Protein AF-A0A0S7X0R0-F1 (afdb_monomer)

Structure (mmCIF, N/CA/C/O backbone):
data_AF-A0A0S7X0R0-F1
#
_entry.id   AF-A0A0S7X0R0-F1
#
loop_
_atom_site.group_PDB
_atom_site.id
_atom_site.type_symbol
_atom_site.label_atom_id
_atom_site.label_alt_id
_atom_site.label_comp_id
_atom_site.label_asym_id
_atom_site.label_entity_id
_atom_site.label_seq_id
_atom_site.pdbx_PDB_ins_code
_atom_site.Cartn_x
_atom_site.Cartn_y
_atom_site.Cartn_z
_atom_site.occupancy
_atom_site.B_iso_or_equiv
_atom_site.auth_seq_id
_atom_site.auth_comp_id
_atom_site.auth_asym_id
_atom_site.auth_atom_id
_atom_site.pdbx_PDB_model_num
ATOM 1 N N . MET A 1 1 ? -2.973 8.506 -3.165 1.00 89.44 1 MET A N 1
ATOM 2 C CA . MET A 1 1 ? -2.421 7.169 -3.494 1.00 89.44 1 MET A CA 1
ATOM 3 C C . MET A 1 1 ? -3.236 6.102 -2.767 1.00 89.44 1 MET A C 1
ATOM 5 O O . MET A 1 1 ? -3.328 6.203 -1.547 1.00 89.44 1 MET A O 1
ATOM 9 N N . PRO A 1 2 ? -3.889 5.155 -3.464 1.00 94.50 2 PRO A N 1
ATOM 10 C CA . PRO A 1 2 ? -4.733 4.154 -2.815 1.00 94.50 2 PRO A CA 1
ATOM 11 C C . PRO A 1 2 ? -3.895 3.056 -2.147 1.00 94.50 2 PRO A C 1
ATOM 13 O O . PRO A 1 2 ? -2.963 2.531 -2.749 1.00 94.50 2 PRO A O 1
ATOM 16 N N . VAL A 1 3 ? -4.268 2.684 -0.925 1.00 96.38 3 VAL A N 1
ATOM 17 C CA . VAL A 1 3 ? -3.811 1.468 -0.237 1.00 96.38 3 VAL A CA 1
ATOM 18 C C . VAL A 1 3 ? -5.057 0.679 0.130 1.00 96.38 3 VAL A C 1
ATOM 20 O O . VAL A 1 3 ? -6.010 1.252 0.656 1.00 96.38 3 VAL A O 1
ATOM 23 N N . TRP A 1 4 ? -5.080 -0.609 -0.184 1.00 97.69 4 TRP A N 1
ATOM 24 C CA . TRP A 1 4 ? -6.277 -1.437 -0.084 1.00 97.69 4 TRP A CA 1
ATOM 25 C C . TRP A 1 4 ? -5.932 -2.857 0.350 1.00 97.69 4 TRP A C 1
ATOM 27 O O . TRP A 1 4 ? -4.778 -3.284 0.285 1.00 97.69 4 TRP A O 1
ATOM 37 N N . GLY A 1 5 ? -6.948 -3.591 0.788 1.00 97.06 5 GLY A N 1
ATOM 38 C CA . GLY A 1 5 ? -6.801 -4.981 1.187 1.00 97.06 5 GLY A CA 1
ATOM 39 C C . GLY A 1 5 ? -8.123 -5.609 1.599 1.00 97.06 5 GLY A C 1
ATOM 40 O O . GLY A 1 5 ? -9.201 -5.106 1.270 1.00 97.06 5 GLY A O 1
ATOM 41 N N . TRP A 1 6 ? -8.007 -6.708 2.343 1.00 97.50 6 TRP A N 1
ATOM 42 C CA . TRP A 1 6 ? -9.133 -7.442 2.908 1.00 97.50 6 TRP A CA 1
ATOM 43 C C . TRP A 1 6 ? -8.983 -7.619 4.415 1.00 97.50 6 TRP A C 1
ATOM 45 O O . TRP A 1 6 ? -7.858 -7.704 4.912 1.00 97.50 6 TRP A O 1
ATOM 55 N N . ALA A 1 7 ? -10.111 -7.649 5.118 1.00 96.94 7 ALA A N 1
ATOM 56 C CA . ALA A 1 7 ? -10.225 -7.906 6.551 1.00 96.94 7 ALA A CA 1
ATOM 57 C C . ALA A 1 7 ? -11.677 -8.308 6.885 1.00 96.94 7 ALA A C 1
ATOM 59 O O . ALA A 1 7 ? -12.517 -8.413 5.986 1.00 96.94 7 ALA A O 1
ATOM 60 N N . ASP A 1 8 ? -11.977 -8.527 8.164 1.00 97.31 8 ASP A N 1
ATOM 61 C CA . ASP A 1 8 ? -13.330 -8.872 8.600 1.00 97.31 8 ASP A CA 1
ATOM 62 C C . ASP A 1 8 ? -14.308 -7.692 8.416 1.00 97.31 8 ASP A C 1
ATOM 64 O O . ASP A 1 8 ? -13.972 -6.555 8.770 1.00 97.31 8 ASP A O 1
ATOM 68 N N . PRO A 1 9 ? -15.525 -7.924 7.881 1.00 98.12 9 PRO A N 1
ATOM 69 C CA . PRO A 1 9 ? -16.530 -6.880 7.697 1.00 98.12 9 PRO A CA 1
ATOM 70 C C . PRO A 1 9 ? -16.820 -6.070 8.963 1.00 98.12 9 PRO A C 1
ATOM 72 O O . PRO A 1 9 ? -17.003 -6.620 10.047 1.00 98.12 9 PRO A O 1
ATOM 75 N N . GLY A 1 10 ? -16.910 -4.747 8.819 1.00 96.94 10 GLY A N 1
ATOM 76 C CA . GLY A 1 10 ? -17.169 -3.830 9.930 1.00 96.94 10 GLY A CA 1
ATOM 77 C C . GLY A 1 10 ? -15.951 -3.520 10.806 1.00 96.94 10 GLY A C 1
ATOM 78 O O . GLY A 1 10 ? -16.030 -2.611 11.635 1.00 96.94 10 GLY A O 1
ATOM 79 N N . ALA A 1 11 ? -14.814 -4.196 10.610 1.00 97.75 11 ALA A N 1
ATOM 80 C CA . ALA A 1 11 ? -13.577 -3.828 11.282 1.00 97.75 11 ALA A CA 1
ATOM 81 C C . ALA A 1 11 ? -13.083 -2.442 10.828 1.00 97.75 11 ALA A C 1
ATOM 83 O O . ALA A 1 11 ? -13.441 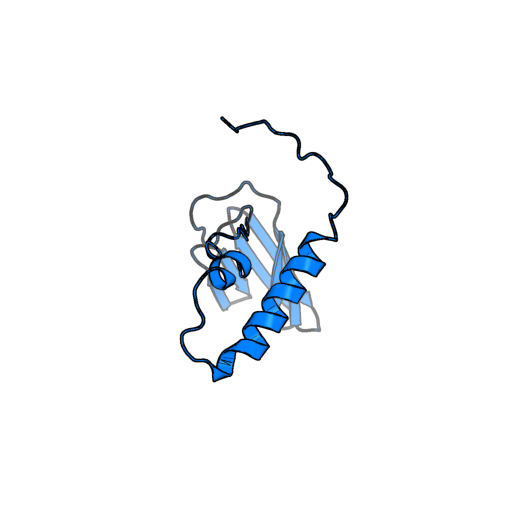-1.933 9.762 1.00 97.75 11 ALA A O 1
ATOM 84 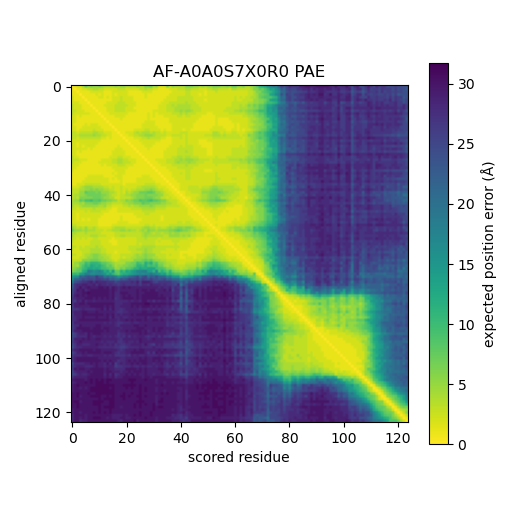N N . THR A 1 12 ? -12.242 -1.818 11.652 1.00 98.38 12 THR A N 1
ATOM 85 C CA . THR A 1 12 ? -11.562 -0.565 11.307 1.00 98.38 12 THR A CA 1
ATOM 86 C C . THR A 1 12 ? -10.091 -0.845 11.057 1.00 98.38 12 THR A C 1
ATOM 88 O O . THR A 1 12 ? -9.387 -1.316 11.948 1.00 98.38 12 THR A O 1
ATOM 91 N N . VAL A 1 13 ? -9.627 -0.511 9.855 1.00 98.50 13 VAL A N 1
ATOM 92 C CA . VAL A 1 13 ? -8.221 -0.604 9.467 1.00 98.50 13 VAL A CA 1
ATOM 93 C C . VAL A 1 13 ? -7.584 0.775 9.562 1.00 98.50 13 VAL A C 1
ATOM 95 O O . VAL A 1 13 ? -8.126 1.751 9.042 1.00 98.50 13 VAL A O 1
ATOM 98 N N . ALA A 1 14 ? -6.423 0.859 10.205 1.00 98.38 14 ALA A N 1
ATOM 99 C CA . ALA A 1 14 ? -5.573 2.039 10.241 1.00 98.38 14 ALA A CA 1
ATOM 100 C C . ALA A 1 14 ? -4.293 1.786 9.441 1.00 98.38 14 ALA A C 1
ATOM 102 O O . ALA A 1 14 ? -3.620 0.779 9.642 1.00 98.38 14 ALA A O 1
ATOM 103 N N . VAL A 1 15 ? -3.946 2.718 8.556 1.00 98.31 15 VAL A N 1
ATOM 104 C CA . VAL A 1 15 ? -2.689 2.720 7.806 1.00 98.31 15 VAL A CA 1
ATOM 105 C C . VAL A 1 15 ? -1.857 3.905 8.265 1.00 98.31 15 VAL A C 1
ATOM 107 O O . VAL A 1 15 ? -2.310 5.050 8.191 1.00 98.31 15 VAL A O 1
ATOM 110 N N . GLU A 1 16 ? -0.644 3.621 8.718 1.00 98.06 16 GLU A N 1
ATOM 111 C CA . GLU A 1 16 ? 0.376 4.599 9.072 1.00 98.06 16 GLU A CA 1
ATOM 112 C C . GLU A 1 16 ? 1.519 4.534 8.063 1.00 98.06 16 GLU A C 1
ATOM 114 O O . GLU A 1 16 ? 2.131 3.480 7.862 1.00 98.06 16 GLU A O 1
ATOM 119 N N . PHE A 1 17 ? 1.801 5.659 7.413 1.00 97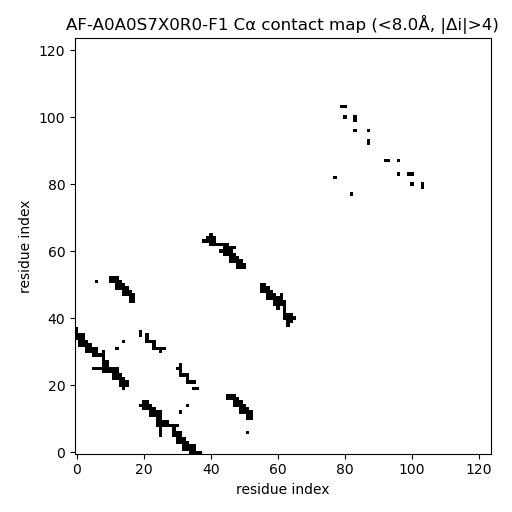.38 17 PHE A N 1
ATOM 120 C CA . PHE A 1 17 ? 2.868 5.755 6.427 1.00 97.38 17 PHE A CA 1
ATOM 121 C C . PHE A 1 17 ? 3.332 7.199 6.251 1.00 97.38 17 PHE A C 1
ATOM 123 O O . PHE A 1 17 ? 2.511 8.076 5.996 1.00 97.38 17 PHE A O 1
ATOM 130 N N . ASN A 1 18 ? 4.646 7.429 6.340 1.00 93.50 18 ASN A N 1
ATOM 131 C CA . ASN A 1 18 ? 5.286 8.727 6.095 1.00 93.50 18 ASN A CA 1
ATOM 132 C C . ASN A 1 18 ? 4.573 9.904 6.803 1.00 93.50 18 ASN A C 1
ATOM 134 O O . ASN A 1 18 ? 4.051 10.803 6.147 1.00 93.50 18 ASN A O 1
ATOM 138 N N . GLU A 1 19 ? 4.491 9.838 8.140 1.00 92.75 19 GLU A N 1
ATOM 139 C CA . GLU A 1 19 ? 3.813 10.806 9.036 1.00 92.75 19 GLU A CA 1
ATOM 140 C C . GLU A 1 19 ? 2.284 10.904 8.888 1.00 92.75 19 GLU A C 1
ATOM 142 O O . GLU A 1 19 ? 1.624 11.633 9.628 1.00 92.75 19 GLU A O 1
ATOM 147 N N . GLN A 1 20 ? 1.686 10.134 7.980 1.00 95.44 20 GLN A N 1
ATOM 148 C CA . GLN A 1 20 ? 0.242 10.093 7.793 1.00 95.44 20 GLN A CA 1
ATOM 149 C C . GLN A 1 20 ? -0.362 8.919 8.547 1.00 95.44 20 GLN A C 1
ATOM 151 O O . GLN A 1 20 ? 0.187 7.819 8.553 1.00 95.44 20 GLN A O 1
ATOM 156 N N . ARG A 1 21 ? -1.557 9.139 9.098 1.00 97.38 21 ARG A N 1
ATOM 157 C CA . ARG A 1 21 ? -2.440 8.085 9.593 1.00 97.38 21 ARG A CA 1
ATOM 158 C C . ARG A 1 21 ? -3.808 8.242 8.942 1.00 97.38 21 ARG A C 1
ATOM 160 O O . ARG A 1 21 ? -4.444 9.283 9.090 1.00 97.38 21 ARG A O 1
ATOM 167 N N . LYS A 1 22 ? -4.262 7.221 8.217 1.00 98.06 22 LYS A N 1
ATOM 168 C CA . LYS A 1 22 ? -5.591 7.177 7.583 1.00 98.06 22 LYS A CA 1
ATOM 169 C C . LYS A 1 22 ? -6.335 5.929 8.040 1.00 98.06 22 LYS A C 1
ATOM 171 O O . LYS A 1 22 ? -5.711 4.912 8.330 1.00 98.06 22 LYS A O 1
ATOM 176 N N . THR A 1 23 ? -7.659 6.000 8.096 1.00 98.06 23 THR A N 1
ATOM 177 C CA . THR A 1 23 ? -8.510 4.887 8.529 1.00 98.06 23 THR A CA 1
ATOM 178 C C . THR A 1 23 ? -9.585 4.581 7.496 1.00 98.06 23 THR A C 1
ATOM 180 O O . THR A 1 23 ? -10.023 5.466 6.761 1.00 98.06 23 THR A O 1
ATOM 183 N N . ALA A 1 24 ? -9.996 3.317 7.432 1.00 98.12 24 ALA A N 1
ATOM 184 C CA . ALA A 1 24 ? -11.120 2.855 6.629 1.00 98.12 24 ALA A CA 1
ATOM 185 C C . ALA A 1 24 ? -11.920 1.799 7.393 1.00 98.12 24 ALA A C 1
ATOM 187 O O . ALA A 1 24 ? -11.353 0.973 8.110 1.00 98.12 24 ALA A O 1
ATOM 188 N N . THR A 1 25 ? -13.236 1.813 7.207 1.00 98.25 25 THR A N 1
ATOM 189 C CA . THR A 1 25 ? -14.114 0.729 7.652 1.00 98.25 25 THR A CA 1
ATOM 190 C C . THR A 1 25 ? -14.184 -0.331 6.565 1.00 98.25 25 THR A C 1
ATOM 192 O O . THR A 1 25 ? -14.334 -0.010 5.385 1.00 98.25 25 THR A O 1
ATOM 195 N N . VAL A 1 26 ? -14.075 -1.592 6.965 1.00 98.38 26 VAL A N 1
ATOM 196 C CA . VAL A 1 26 ? -14.164 -2.730 6.056 1.00 98.38 26 VAL A CA 1
ATOM 197 C C . VAL A 1 26 ? -15.614 -2.930 5.625 1.00 98.38 26 VAL A C 1
ATOM 199 O O . VAL A 1 26 ? -16.518 -3.013 6.460 1.00 98.38 26 VAL A O 1
ATOM 202 N N . GLY A 1 27 ? -15.832 -3.000 4.314 1.00 98.12 27 GLY A N 1
ATOM 203 C CA . GLY A 1 27 ? -17.140 -3.238 3.719 1.00 98.12 27 GLY A CA 1
ATOM 204 C C . GLY A 1 27 ? -17.690 -4.630 4.028 1.00 98.12 27 GLY A C 1
ATOM 205 O O . GLY A 1 27 ? -16.979 -5.531 4.473 1.00 98.12 27 GLY A O 1
ATOM 206 N N . ALA A 1 28 ? -18.978 -4.830 3.743 1.00 98.19 28 ALA A N 1
ATOM 207 C CA . ALA A 1 28 ? -19.632 -6.134 3.885 1.00 98.19 28 ALA A CA 1
ATOM 208 C C . ALA A 1 28 ? -19.007 -7.228 2.994 1.00 98.19 28 ALA A C 1
ATOM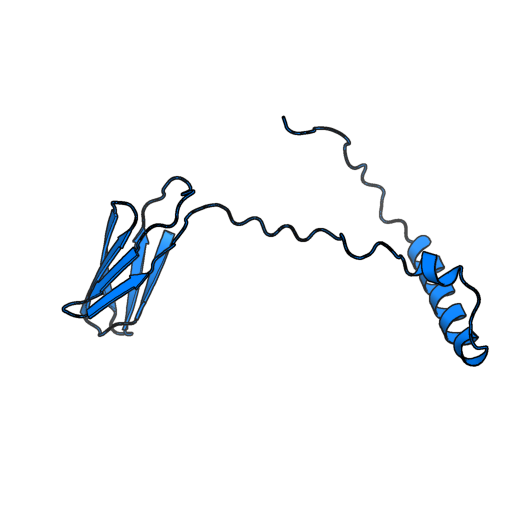 210 O O . ALA A 1 28 ? -19.138 -8.413 3.283 1.00 98.19 28 ALA A O 1
ATOM 211 N N . ASP A 1 29 ? -18.314 -6.832 1.925 1.00 97.81 29 ASP A N 1
ATOM 212 C CA . ASP A 1 29 ? -17.564 -7.699 1.013 1.00 97.81 29 ASP A CA 1
ATOM 213 C C . ASP A 1 29 ? -16.126 -7.991 1.489 1.00 97.81 29 ASP A C 1
ATOM 215 O O . ASP A 1 29 ? -15.333 -8.583 0.753 1.00 97.81 29 ASP A O 1
ATOM 219 N N . GLY A 1 30 ? -15.776 -7.554 2.703 1.00 98.06 30 GLY A N 1
ATOM 220 C CA . GLY A 1 30 ? -14.456 -7.714 3.304 1.00 98.06 30 GLY A CA 1
ATOM 221 C C . GLY A 1 30 ? -13.396 -6.769 2.740 1.00 98.06 30 GLY A C 1
ATOM 222 O O . GLY A 1 30 ? -12.237 -6.874 3.133 1.00 98.06 30 GLY A O 1
ATOM 223 N N . ARG A 1 31 ? -13.739 -5.857 1.819 1.00 98.44 31 ARG A N 1
ATOM 224 C CA . ARG A 1 31 ? -12.773 -4.944 1.190 1.00 98.44 31 ARG A CA 1
ATOM 225 C C . ARG A 1 31 ? -12.647 -3.645 1.968 1.00 98.44 31 ARG A C 1
ATOM 227 O O . ARG A 1 31 ? -13.617 -3.125 2.515 1.00 98.44 31 ARG A O 1
ATOM 234 N N . TRP A 1 32 ? -11.451 -3.074 1.956 1.00 98.19 32 TRP A N 1
ATOM 235 C CA . TRP A 1 32 ? -11.206 -1.729 2.467 1.00 98.19 32 TRP A CA 1
ATOM 236 C C . TRP A 1 32 ? -10.192 -0.998 1.590 1.00 98.19 32 TRP A C 1
ATOM 238 O O . TRP A 1 32 ? -9.347 -1.612 0.936 1.00 98.19 32 TRP A O 1
ATOM 248 N N . GLN A 1 33 ? -10.274 0.330 1.593 1.00 98.38 33 GLN A N 1
ATOM 249 C CA . GLN A 1 33 ? -9.313 1.197 0.925 1.00 98.38 33 GLN A CA 1
ATOM 250 C C . GLN A 1 33 ? -9.160 2.501 1.707 1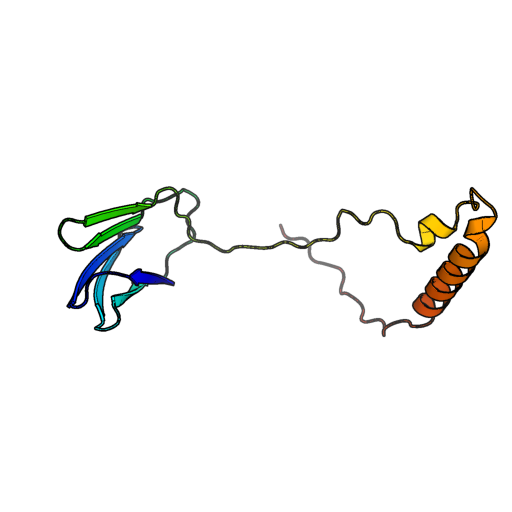.00 98.38 33 GLN A C 1
ATOM 252 O O . GLN A 1 33 ? -10.150 3.133 2.070 1.00 98.38 33 GLN A O 1
ATOM 257 N N . VAL A 1 34 ? -7.919 2.941 1.898 1.00 98.00 34 VAL A N 1
ATOM 258 C CA . VAL A 1 34 ? -7.586 4.313 2.292 1.00 98.00 34 VAL A CA 1
ATOM 259 C C . VAL A 1 34 ? -6.930 5.032 1.120 1.00 98.00 34 VAL A C 1
ATOM 261 O O . VAL A 1 34 ? -6.258 4.423 0.286 1.00 98.00 34 VAL A O 1
ATOM 264 N N . THR A 1 35 ? -7.089 6.349 1.070 1.00 97.44 35 THR A N 1
ATOM 265 C CA . THR A 1 35 ? -6.328 7.191 0.145 1.00 97.44 35 THR A CA 1
ATOM 266 C C . THR A 1 35 ? -5.337 8.014 0.952 1.00 97.44 35 THR A C 1
ATOM 268 O O . THR A 1 35 ? -5.735 8.851 1.759 1.00 97.44 35 THR A O 1
ATOM 271 N N . LEU A 1 36 ? -4.047 7.752 0.745 1.00 96.62 36 LEU A N 1
ATOM 272 C CA . LEU A 1 36 ? -2.960 8.557 1.295 1.00 96.62 36 LEU A CA 1
ATOM 273 C C . LEU A 1 36 ? -2.844 9.871 0.520 1.00 96.62 36 LEU A C 1
ATOM 275 O O . LEU A 1 36 ? -3.042 9.888 -0.706 1.00 96.62 36 LEU A O 1
ATOM 279 N N . ASP A 1 37 ? -2.496 10.941 1.231 1.00 95.50 37 ASP A N 1
ATOM 280 C CA . ASP A 1 37 ? -2.265 12.254 0.639 1.00 95.50 37 ASP A CA 1
ATOM 281 C C . ASP A 1 37 ? -1.012 12.201 -0.243 1.00 95.50 37 ASP A C 1
ATOM 283 O O . ASP A 1 37 ? -0.097 11.400 -0.018 1.00 95.50 37 ASP A O 1
ATOM 287 N N . ALA A 1 38 ? -0.974 13.042 -1.277 1.00 92.19 38 ALA A N 1
ATOM 288 C CA . ALA A 1 38 ? 0.209 13.160 -2.117 1.00 92.19 38 ALA A CA 1
ATOM 289 C C . ALA A 1 38 ? 1.417 13.588 -1.269 1.00 92.19 38 ALA A C 1
ATOM 291 O O . ALA A 1 38 ? 1.310 14.449 -0.397 1.00 92.19 38 ALA A O 1
ATOM 292 N N . MET A 1 39 ? 2.571 12.991 -1.542 1.00 91.88 39 MET A N 1
ATOM 293 C CA . MET A 1 39 ? 3.825 13.283 -0.854 1.00 91.88 39 MET A CA 1
ATOM 294 C C . MET A 1 39 ? 4.950 13.407 -1.873 1.00 91.88 39 MET A C 1
ATOM 296 O O . MET A 1 39 ? 4.844 12.907 -2.994 1.00 91.88 39 MET A O 1
ATOM 300 N N . LYS A 1 40 ? 6.026 14.093 -1.485 1.00 91.19 40 LYS A N 1
ATOM 301 C CA . LYS A 1 40 ? 7.242 14.152 -2.299 1.00 91.19 40 LYS A CA 1
ATOM 302 C C . LYS A 1 40 ? 7.836 12.753 -2.456 1.00 91.19 40 LYS A C 1
ATOM 304 O O . LYS A 1 40 ? 7.612 11.885 -1.612 1.00 91.19 40 LYS A O 1
ATOM 309 N N . ALA A 1 41 ? 8.612 12.569 -3.521 1.00 91.88 41 ALA A N 1
ATOM 310 C CA . ALA A 1 41 ? 9.369 11.345 -3.706 1.00 91.88 41 ALA A CA 1
ATOM 311 C C . ALA A 1 41 ? 10.294 11.098 -2.504 1.00 91.88 41 ALA A C 1
ATOM 313 O O . ALA A 1 41 ? 10.905 12.026 -1.968 1.00 91.88 41 ALA A O 1
ATOM 314 N N . LEU A 1 42 ? 10.374 9.840 -2.093 1.00 91.25 42 LEU A N 1
ATOM 315 C CA . LEU A 1 42 ? 11.226 9.361 -1.021 1.00 91.25 42 LEU A CA 1
ATOM 316 C C . LEU A 1 42 ? 12.452 8.705 -1.658 1.00 91.25 42 LEU A C 1
ATOM 318 O O . LEU A 1 42 ? 12.332 7.950 -2.615 1.00 91.25 42 LEU A O 1
ATOM 322 N N . ASN A 1 43 ? 13.640 9.005 -1.146 1.00 90.62 43 ASN A N 1
ATOM 323 C CA . ASN A 1 43 ? 14.899 8.396 -1.589 1.00 90.62 43 ASN A CA 1
ATOM 324 C C . ASN A 1 43 ? 15.394 7.301 -0.630 1.00 90.62 43 ASN A C 1
ATOM 326 O O . ASN A 1 43 ? 16.401 6.650 -0.897 1.00 90.62 43 ASN A O 1
ATOM 330 N N . THR A 1 44 ? 14.692 7.102 0.483 1.00 92.88 44 THR A N 1
ATOM 331 C CA . THR A 1 44 ? 14.964 6.078 1.488 1.00 92.88 44 THR A CA 1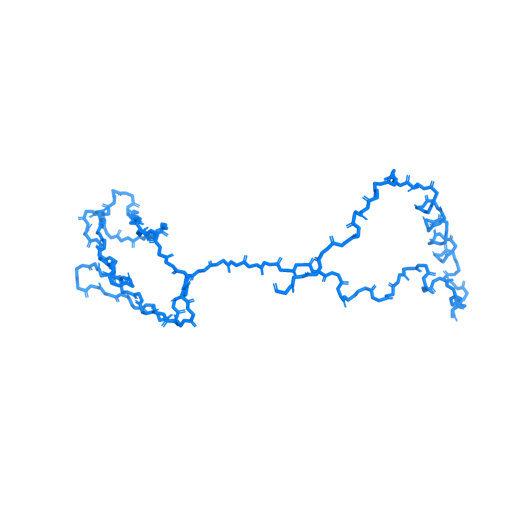
ATOM 332 C C . THR A 1 44 ? 13.699 5.277 1.760 1.00 92.88 44 THR A C 1
ATOM 334 O O . THR A 1 44 ? 12.590 5.819 1.753 1.00 92.88 44 THR A O 1
ATOM 337 N N . GLY A 1 45 ? 13.875 3.976 1.988 1.00 94.25 45 GLY A N 1
ATOM 338 C CA . GLY A 1 45 ? 12.789 3.079 2.356 1.00 94.25 45 GLY A CA 1
ATOM 339 C C . GLY A 1 45 ? 12.113 3.522 3.651 1.00 94.25 45 GLY A C 1
ATOM 340 O O . GLY A 1 45 ? 12.783 3.802 4.644 1.00 94.25 45 GLY A O 1
ATOM 341 N N . GLN A 1 46 ? 10.784 3.592 3.637 1.00 95.75 46 GLN A N 1
ATOM 342 C CA . GLN A 1 46 ? 9.971 3.936 4.799 1.00 95.75 46 GLN A CA 1
ATOM 343 C C . GLN A 1 46 ? 9.195 2.720 5.297 1.00 95.75 46 GLN A C 1
ATOM 345 O O . GLN A 1 46 ? 8.844 1.812 4.541 1.00 95.75 46 GLN A O 1
ATOM 350 N N . LYS A 1 47 ? 8.891 2.726 6.594 1.00 97.31 47 LYS A N 1
ATOM 351 C CA . LYS A 1 47 ? 8.026 1.730 7.220 1.00 97.31 47 LYS A CA 1
ATOM 352 C C . LYS A 1 47 ? 6.559 2.106 7.000 1.00 97.31 47 LYS A C 1
ATOM 354 O O . LYS A 1 47 ? 6.143 3.210 7.346 1.00 97.31 47 LYS A O 1
ATOM 359 N N . MET A 1 48 ? 5.769 1.165 6.496 1.00 97.75 48 MET A N 1
ATOM 360 C CA . MET A 1 48 ? 4.308 1.221 6.489 1.00 97.75 48 MET A CA 1
ATOM 361 C C . MET A 1 48 ? 3.759 0.248 7.529 1.00 97.75 48 MET A C 1
ATOM 363 O O . MET A 1 48 ? 4.132 -0.925 7.534 1.00 97.75 48 MET A O 1
ATOM 367 N N . ALA A 1 49 ? 2.862 0.713 8.394 1.00 98.00 49 ALA A N 1
ATOM 368 C CA . ALA A 1 49 ? 2.143 -0.138 9.335 1.00 98.00 49 ALA A CA 1
ATOM 369 C C . ALA A 1 49 ? 0.651 -0.154 8.996 1.00 98.00 49 ALA A C 1
ATOM 371 O O . ALA A 1 49 ? 0.038 0.890 8.786 1.00 98.00 49 ALA A O 1
ATOM 372 N N . VAL A 1 50 ? 0.071 -1.349 8.947 1.00 98.06 50 VAL A N 1
ATOM 373 C CA . VAL A 1 50 ? -1.364 -1.576 8.776 1.00 98.06 50 VAL A CA 1
ATOM 374 C C . VAL A 1 50 ? -1.860 -2.305 10.015 1.00 98.06 50 VAL A C 1
ATOM 376 O O . VAL A 1 50 ? -1.335 -3.365 10.347 1.00 98.06 50 VAL A O 1
ATOM 379 N N . VAL A 1 51 ? -2.840 -1.732 10.706 1.00 97.88 51 VAL A N 1
ATOM 380 C CA . VAL A 1 51 ? -3.368 -2.238 11.979 1.00 97.88 51 VAL A CA 1
ATOM 381 C C . VAL A 1 51 ? -4.873 -2.444 11.859 1.00 97.88 51 VAL A C 1
ATOM 383 O O . VAL A 1 51 ? -5.574 -1.573 11.345 1.00 97.88 51 VAL A O 1
ATOM 386 N N . CYS A 1 52 ? -5.369 -3.580 12.340 1.00 97.25 52 CYS A N 1
ATOM 387 C CA . CYS A 1 52 ? -6.784 -3.928 12.383 1.00 97.25 52 CYS A CA 1
ATOM 388 C C . CYS A 1 52 ? -7.076 -4.662 13.698 1.00 97.25 52 CYS A C 1
ATOM 390 O O . CYS A 1 52 ? -6.802 -5.852 13.818 1.00 97.25 52 CYS A O 1
ATOM 392 N N . GLY A 1 53 ? -7.608 -3.952 14.698 1.00 92.88 53 GLY A N 1
ATOM 393 C CA . GLY A 1 53 ? -7.739 -4.505 16.051 1.00 92.88 53 GLY A CA 1
ATOM 394 C C . GLY A 1 53 ? -6.370 -4.876 16.630 1.00 92.88 53 GLY A C 1
ATOM 395 O O . GLY A 1 53 ? -5.479 -4.027 16.669 1.00 92.88 53 GLY A O 1
ATOM 396 N N . ASP A 1 54 ? -6.214 -6.137 17.037 1.00 92.12 54 ASP A N 1
ATOM 397 C CA . ASP A 1 54 ? -4.960 -6.680 17.581 1.00 92.12 54 ASP A CA 1
ATOM 398 C C . ASP A 1 54 ? -3.979 -7.151 16.490 1.00 92.12 54 ASP A C 1
ATOM 400 O O . ASP A 1 54 ? -2.791 -7.348 16.758 1.00 92.12 54 ASP A O 1
ATOM 404 N N . ASP A 1 55 ? -4.445 -7.291 15.245 1.00 93.81 55 ASP A N 1
ATOM 405 C CA . ASP A 1 55 ? -3.601 -7.692 14.127 1.00 93.81 55 ASP A CA 1
ATOM 406 C C . ASP A 1 55 ? -2.838 -6.498 13.555 1.00 93.81 55 ASP A C 1
ATOM 408 O O . ASP A 1 55 ? -3.389 -5.424 13.290 1.00 93.81 55 ASP A O 1
ATOM 412 N N . SER A 1 56 ? -1.547 -6.703 13.288 1.00 95.12 56 SER A N 1
ATOM 413 C CA . SER A 1 56 ? -0.718 -5.710 12.614 1.00 95.12 56 SER A CA 1
ATOM 414 C C . SER A 1 56 ? 0.187 -6.333 11.559 1.00 95.12 56 SER A C 1
ATOM 416 O O . SER A 1 56 ? 0.723 -7.431 11.716 1.00 95.12 56 SER A O 1
ATOM 418 N N . LYS A 1 57 ? 0.374 -5.607 10.457 1.00 96.56 57 LYS A N 1
ATOM 419 C CA . LYS A 1 57 ? 1.344 -5.923 9.411 1.00 96.56 57 LYS A CA 1
ATOM 420 C C . LYS A 1 57 ? 2.254 -4.730 9.199 1.00 96.56 57 LYS A C 1
ATOM 422 O O . LYS A 1 57 ? 1.789 -3.612 8.997 1.00 96.56 57 LYS A O 1
ATOM 427 N N . THR A 1 58 ? 3.555 -4.985 9.232 1.00 97.12 58 THR A N 1
ATOM 428 C CA . THR A 1 58 ? 4.574 -3.985 8.916 1.00 97.12 58 THR A CA 1
ATOM 429 C C . THR A 1 58 ? 5.225 -4.338 7.590 1.00 97.12 58 THR A C 1
ATOM 431 O O . THR A 1 58 ? 5.688 -5.462 7.408 1.00 97.12 58 THR A O 1
ATOM 434 N N . ILE A 1 59 ? 5.265 -3.374 6.678 1.00 96.50 59 ILE A N 1
ATOM 435 C CA . ILE A 1 59 ? 5.963 -3.464 5.400 1.00 96.50 59 ILE A CA 1
ATOM 436 C C . ILE A 1 59 ? 7.127 -2.483 5.482 1.00 96.50 59 ILE A C 1
ATOM 438 O O . ILE A 1 59 ? 6.925 -1.287 5.695 1.00 96.50 59 ILE A O 1
ATOM 442 N N . ASN A 1 60 ? 8.344 -3.002 5.367 1.00 96.44 60 ASN A N 1
ATOM 443 C CA . ASN A 1 60 ? 9.554 -2.189 5.374 1.00 96.44 60 ASN A CA 1
ATOM 444 C C . ASN A 1 60 ? 9.958 -1.832 3.942 1.00 96.44 60 ASN A C 1
ATOM 446 O O . ASN A 1 60 ? 9.487 -2.449 2.987 1.00 96.44 60 ASN A O 1
ATOM 450 N N . ASP A 1 61 ? 10.834 -0.838 3.822 1.00 95.50 61 ASP A N 1
ATOM 451 C CA . ASP A 1 61 ? 11.456 -0.435 2.560 1.00 95.50 61 ASP A CA 1
ATOM 452 C C . ASP A 1 61 ? 10.469 0.014 1.470 1.00 95.50 61 ASP A C 1
ATOM 454 O O . ASP A 1 61 ? 10.699 -0.156 0.274 1.00 95.50 61 ASP A O 1
ATOM 458 N N . VAL A 1 62 ? 9.367 0.646 1.883 1.00 94.06 62 VAL A N 1
ATOM 459 C CA . VAL A 1 62 ? 8.390 1.231 0.961 1.00 94.06 62 VAL A CA 1
ATOM 460 C C . VAL A 1 62 ? 8.879 2.601 0.500 1.00 94.06 62 VAL A C 1
ATOM 462 O O . VAL A 1 62 ? 9.117 3.495 1.312 1.00 94.06 62 VAL A O 1
ATOM 465 N N . VAL A 1 63 ? 8.996 2.779 -0.814 1.00 93.88 63 VAL A N 1
ATOM 466 C CA . VAL A 1 63 ? 9.434 4.025 -1.455 1.00 93.88 63 VAL A CA 1
ATOM 467 C C . VAL A 1 63 ? 8.308 4.577 -2.329 1.00 93.88 63 VAL A C 1
ATOM 469 O O . VAL A 1 63 ? 7.603 3.822 -2.996 1.00 93.88 63 VAL A O 1
ATOM 472 N N . VAL A 1 64 ? 8.143 5.901 -2.335 1.00 93.25 64 VAL A N 1
ATOM 473 C CA . VAL A 1 64 ? 7.206 6.613 -3.216 1.00 93.25 64 VAL A CA 1
ATOM 474 C C . VAL A 1 64 ? 8.004 7.444 -4.207 1.00 93.25 64 VAL A C 1
ATOM 476 O O . VAL A 1 64 ? 8.898 8.182 -3.809 1.00 93.25 64 VAL A O 1
ATOM 479 N N . GLY A 1 65 ? 7.672 7.354 -5.489 1.00 91.12 65 GLY A N 1
ATOM 480 C CA . GLY A 1 65 ? 8.326 8.111 -6.548 1.00 91.12 65 GLY A CA 1
ATOM 481 C C . GLY A 1 65 ? 7.793 7.725 -7.920 1.00 91.12 65 GLY A C 1
ATOM 482 O O . GLY A 1 65 ? 6.843 6.949 -8.038 1.00 91.12 65 GLY A O 1
ATOM 483 N N . GLU A 1 66 ? 8.413 8.273 -8.957 1.00 84.50 66 GLU A N 1
ATOM 484 C CA . GLU A 1 66 ? 8.140 7.884 -10.336 1.00 84.50 66 GLU A CA 1
ATOM 485 C C . GLU A 1 66 ? 8.890 6.595 -10.677 1.00 84.50 66 GLU A C 1
ATOM 487 O O . GLU A 1 66 ? 10.062 6.432 -10.332 1.00 84.50 66 GLU A O 1
ATOM 492 N N . VAL A 1 67 ? 8.218 5.682 -11.379 1.00 82.06 67 VAL A N 1
ATOM 493 C CA . VAL A 1 67 ? 8.837 4.468 -11.914 1.00 82.06 67 VAL A CA 1
ATOM 494 C C . VAL A 1 67 ? 8.989 4.643 -13.415 1.00 82.06 67 VAL A C 1
ATOM 496 O O . VAL A 1 67 ? 8.014 4.590 -14.164 1.00 82.06 67 VAL A O 1
ATOM 499 N N . TRP A 1 68 ? 10.228 4.836 -13.852 1.00 80.31 68 TRP A N 1
ATOM 500 C CA . TRP A 1 68 ? 10.578 4.892 -15.265 1.00 80.31 68 TRP A CA 1
ATOM 501 C C . TRP A 1 68 ? 10.967 3.493 -15.741 1.00 80.31 68 TRP A C 1
ATOM 503 O O . TRP A 1 68 ? 12.010 2.960 -15.364 1.00 80.31 68 TRP A O 1
ATOM 513 N N . PHE A 1 69 ? 10.125 2.879 -16.573 1.00 74.50 69 PHE A N 1
ATOM 514 C CA . PHE A 1 69 ? 10.470 1.638 -17.262 1.00 74.50 69 PHE A CA 1
ATOM 515 C C . PHE A 1 69 ? 11.142 1.975 -18.595 1.00 74.50 69 PHE A C 1
ATOM 517 O O . PHE A 1 69 ? 10.484 2.195 -19.611 1.00 74.50 69 PHE A O 1
ATOM 524 N N . CYS A 1 70 ? 12.469 2.060 -18.588 1.00 75.06 70 CYS A N 1
ATOM 525 C CA . CYS A 1 70 ? 13.244 2.350 -19.789 1.00 75.06 70 CYS A CA 1
ATOM 526 C C . CYS A 1 70 ? 13.406 1.083 -20.645 1.00 75.06 70 CYS A C 1
ATOM 528 O O . CYS A 1 70 ? 14.401 0.370 -20.527 1.00 75.06 70 CYS A O 1
ATOM 530 N N . SER A 1 71 ? 12.450 0.798 -21.533 1.00 60.44 71 SER A N 1
ATOM 531 C CA . SER A 1 71 ? 12.609 -0.249 -22.551 1.00 60.44 71 SER A CA 1
ATOM 532 C C . SER A 1 71 ? 13.384 0.292 -23.761 1.00 60.44 71 SER A C 1
ATOM 534 O O . SER A 1 71 ? 12.794 0.719 -24.753 1.00 60.44 71 SER A O 1
ATOM 536 N N . GLY A 1 72 ? 14.715 0.316 -23.660 1.00 63.06 72 GLY A N 1
ATOM 537 C CA . GLY A 1 72 ? 15.630 0.675 -24.748 1.00 63.06 72 GLY A CA 1
ATOM 538 C C . GLY A 1 72 ? 16.303 -0.553 -25.370 1.00 63.06 72 GLY A C 1
ATOM 539 O O . GLY A 1 72 ? 16.796 -1.425 -24.661 1.00 63.06 72 GLY A O 1
ATOM 540 N N . GLN A 1 73 ? 16.319 -0.610 -26.704 1.00 58.56 73 GLN A N 1
ATOM 541 C CA . GLN A 1 73 ? 16.906 -1.644 -27.574 1.00 58.56 73 GLN A CA 1
ATOM 542 C C . GLN A 1 73 ? 18.447 -1.716 -27.500 1.00 58.56 73 GLN A C 1
ATOM 544 O O . GLN A 1 73 ? 19.136 -1.405 -28.465 1.00 58.56 73 GLN A O 1
ATOM 549 N N . SER A 1 74 ? 19.027 -2.128 -26.374 1.00 52.94 74 SER A N 1
ATOM 550 C CA . SER A 1 74 ? 20.491 -2.272 -26.249 1.00 52.94 74 SER A CA 1
ATOM 551 C C . SER A 1 74 ? 21.017 -3.705 -26.418 1.00 52.94 74 SER A C 1
ATOM 553 O O . SER A 1 74 ? 22.203 -3.935 -26.206 1.00 52.94 74 SER A O 1
ATOM 555 N N . ASN A 1 75 ? 20.191 -4.662 -26.868 1.00 51.28 75 ASN A N 1
ATOM 556 C CA . ASN A 1 75 ? 20.651 -6.020 -27.213 1.00 51.28 75 ASN A CA 1
ATOM 557 C C . ASN A 1 75 ? 20.271 -6.497 -28.630 1.00 51.28 75 ASN A C 1
ATOM 559 O O . ASN A 1 75 ? 20.134 -7.692 -28.873 1.00 51.28 75 ASN A O 1
ATOM 563 N N . MET A 1 76 ? 20.122 -5.585 -29.591 1.00 58.66 76 MET A N 1
ATOM 564 C CA . MET A 1 76 ? 20.090 -5.950 -31.013 1.00 58.66 76 MET A CA 1
ATOM 565 C C . MET A 1 76 ? 21.186 -5.208 -31.776 1.00 58.66 76 MET A C 1
ATOM 567 O O . MET A 1 76 ? 20.925 -4.469 -32.716 1.00 58.66 76 MET A O 1
ATOM 571 N N . THR A 1 77 ? 22.445 -5.406 -31.377 1.00 57.62 77 THR A N 1
ATOM 572 C CA . THR A 1 77 ? 23.608 -4.920 -32.150 1.00 57.62 77 THR A CA 1
ATOM 573 C C . THR A 1 77 ? 23.652 -5.516 -33.559 1.00 57.62 77 THR A C 1
ATOM 575 O O . THR A 1 77 ? 24.294 -4.966 -34.450 1.00 57.62 77 THR A O 1
ATOM 578 N N . VAL A 1 78 ? 22.964 -6.635 -33.787 1.00 60.31 78 VAL A N 1
ATOM 579 C CA . VAL A 1 78 ? 23.038 -7.363 -35.044 1.00 60.31 78 VAL A CA 1
ATOM 580 C C . VAL A 1 78 ? 21.685 -7.352 -35.740 1.00 60.31 78 VAL A C 1
ATOM 582 O O . VAL A 1 78 ? 20.743 -8.016 -35.313 1.00 60.31 78 VAL A O 1
ATOM 585 N N . THR A 1 79 ? 21.594 -6.601 -36.833 1.00 67.62 79 THR A N 1
ATOM 586 C CA . THR A 1 79 ? 20.436 -6.655 -37.725 1.00 67.62 79 THR A CA 1
ATOM 587 C C . THR A 1 79 ? 20.463 -7.951 -38.534 1.00 67.62 79 THR A C 1
ATOM 589 O O . THR A 1 79 ? 21.524 -8.492 -38.848 1.00 67.62 79 THR A O 1
ATOM 592 N N . LEU A 1 80 ? 19.292 -8.448 -38.933 1.00 65.94 80 LEU A N 1
ATOM 593 C CA . LEU A 1 80 ? 19.209 -9.620 -39.808 1.00 65.94 80 LEU A CA 1
ATOM 594 C C . LEU A 1 80 ? 19.949 -9.392 -41.144 1.00 65.94 80 LEU A C 1
ATOM 596 O O . LEU A 1 80 ? 20.583 -10.309 -41.656 1.00 65.94 80 LEU A O 1
ATOM 600 N N . GLY A 1 81 ? 19.959 -8.150 -41.645 1.00 68.44 81 GLY A N 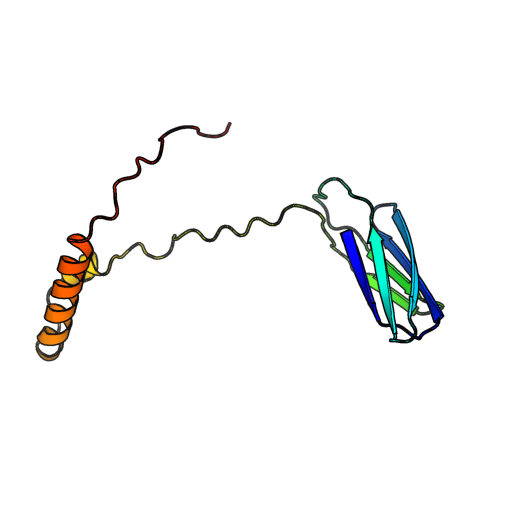1
ATOM 601 C CA . GLY A 1 81 ? 20.741 -7.754 -42.822 1.00 68.44 81 GLY A CA 1
ATOM 602 C C . GLY A 1 81 ? 22.256 -7.695 -42.606 1.00 68.44 81 GLY A C 1
ATOM 603 O O . GLY A 1 81 ? 23.013 -7.757 -43.569 1.00 68.44 81 GLY A O 1
ATOM 604 N N . PHE A 1 82 ? 22.737 -7.602 -41.364 1.00 74.69 82 PHE A N 1
ATOM 605 C CA . PHE A 1 82 ? 24.155 -7.815 -41.071 1.00 74.69 82 PHE A CA 1
ATOM 606 C C . PHE A 1 82 ? 24.509 -9.304 -41.166 1.00 74.69 82 PHE A C 1
ATOM 608 O O . PHE A 1 82 ? 25.527 -9.660 -41.752 1.00 74.69 82 PHE A O 1
ATOM 615 N N . LEU A 1 83 ? 23.653 -10.188 -40.641 1.00 68.31 83 LEU A N 1
ATOM 616 C CA . LEU A 1 83 ? 23.880 -11.638 -40.693 1.00 68.31 83 LEU A CA 1
ATOM 617 C C . LEU A 1 83 ? 23.815 -12.201 -42.115 1.00 68.31 83 LEU A C 1
ATOM 619 O O . LEU A 1 83 ? 24.536 -13.148 -42.420 1.00 68.31 83 LEU A O 1
ATOM 623 N N . SER A 1 84 ? 22.994 -11.619 -42.990 1.00 70.88 84 SER A N 1
ATOM 624 C CA . SER A 1 84 ? 22.859 -12.094 -44.368 1.00 70.88 84 SER A CA 1
ATOM 625 C C . SER A 1 84 ? 24.049 -11.764 -45.282 1.00 70.88 84 SER A C 1
ATOM 627 O O . SER A 1 84 ? 24.121 -12.284 -46.394 1.00 70.88 84 SER A O 1
ATOM 629 N N . GLN A 1 85 ? 25.012 -10.957 -44.815 1.00 72.38 85 GLN A N 1
ATOM 630 C CA . GLN A 1 85 ? 26.262 -10.669 -45.535 1.00 72.38 85 GLN A CA 1
ATOM 631 C C . GLN A 1 85 ? 27.306 -11.789 -45.403 1.00 72.38 85 GLN A C 1
ATOM 633 O O . GLN A 1 85 ? 28.285 -11.806 -46.151 1.00 72.38 85 GLN A O 1
ATOM 638 N N . PHE A 1 86 ? 27.131 -12.719 -44.461 1.00 79.06 86 PHE A N 1
ATOM 639 C CA . PHE A 1 86 ? 28.053 -13.838 -44.276 1.00 79.06 86 PHE A CA 1
ATOM 640 C C . PHE A 1 86 ? 27.708 -15.014 -45.203 1.00 79.06 86 PHE A C 1
ATOM 642 O O . PHE A 1 86 ? 26.533 -15.255 -45.491 1.00 79.06 86 PHE A O 1
ATOM 649 N N . PRO A 1 87 ? 28.714 -15.780 -45.670 1.00 78.06 87 PRO A N 1
ATOM 650 C CA . PRO A 1 87 ? 28.480 -16.924 -46.541 1.00 78.06 87 PRO A CA 1
ATOM 651 C C . PRO A 1 87 ? 27.667 -18.010 -45.832 1.00 78.06 87 PRO A C 1
ATOM 653 O O . PRO A 1 87 ? 27.821 -18.264 -44.636 1.00 78.06 87 PRO A O 1
ATOM 656 N N . VAL A 1 88 ? 26.830 -18.706 -46.601 1.00 79.88 88 VAL A N 1
ATOM 657 C CA . VAL A 1 88 ? 26.051 -19.835 -46.094 1.00 79.88 88 VAL A CA 1
ATOM 658 C C . VAL A 1 88 ? 26.995 -20.982 -45.736 1.00 79.88 88 VAL A C 1
ATOM 660 O O . VAL A 1 88 ? 27.655 -21.552 -46.604 1.00 79.88 88 VAL A O 1
ATOM 663 N N . MET A 1 89 ? 27.040 -21.339 -44.451 1.00 81.75 89 MET A N 1
ATOM 664 C CA . MET A 1 89 ? 27.948 -22.374 -43.939 1.00 81.75 89 MET A CA 1
ATOM 665 C C . MET A 1 89 ? 27.603 -23.781 -44.452 1.00 81.75 89 MET A C 1
ATOM 667 O O . MET A 1 89 ? 28.488 -24.621 -44.593 1.00 81.75 89 MET A O 1
ATOM 671 N N . GLU A 1 90 ? 26.331 -24.042 -44.780 1.00 85.69 90 GLU A N 1
ATOM 672 C CA . GLU A 1 90 ? 25.883 -25.307 -45.371 1.00 85.69 90 GLU A CA 1
ATOM 673 C C . GLU A 1 90 ? 24.874 -25.076 -46.503 1.00 85.69 90 GLU A C 1
ATOM 675 O O . GLU A 1 90 ? 23.837 -24.442 -46.311 1.00 85.69 90 GLU A O 1
ATOM 680 N N . LYS A 1 91 ? 25.110 -25.685 -47.673 1.00 82.19 91 LYS A N 1
ATOM 681 C CA . LYS A 1 91 ? 24.283 -25.492 -48.883 1.00 82.19 91 LYS A CA 1
ATOM 682 C C . LYS A 1 91 ? 22.782 -25.742 -48.683 1.00 82.19 91 LYS A C 1
ATOM 684 O O . LYS A 1 91 ? 21.976 -25.125 -49.371 1.00 82.19 91 LYS A O 1
ATOM 689 N N . ARG A 1 92 ? 22.388 -26.614 -47.745 1.00 88.88 92 ARG A N 1
ATOM 690 C CA . ARG A 1 92 ? 20.969 -26.900 -47.458 1.00 88.88 92 ARG A CA 1
ATOM 691 C C . ARG A 1 92 ? 20.186 -25.687 -46.944 1.00 88.88 92 ARG A C 1
ATOM 693 O O . ARG A 1 92 ? 18.965 -25.689 -47.044 1.00 88.88 92 ARG A O 1
ATOM 700 N N . TYR A 1 93 ? 20.865 -24.668 -46.412 1.00 84.00 93 TYR A N 1
ATOM 701 C CA . TYR A 1 93 ? 20.232 -23.461 -45.875 1.00 84.00 93 TYR A CA 1
ATOM 702 C C . TYR A 1 93 ? 20.088 -22.329 -46.896 1.00 84.00 93 TYR A C 1
ATOM 704 O O . TYR A 1 93 ? 19.443 -21.328 -46.589 1.00 84.00 93 TYR A O 1
ATOM 712 N N . GLN A 1 94 ? 20.617 -22.496 -48.114 1.00 85.62 94 GLN A N 1
ATOM 713 C CA . GLN A 1 94 ? 20.536 -21.480 -49.166 1.00 85.62 94 GLN A CA 1
ATOM 714 C C . GLN A 1 94 ? 19.099 -20.982 -49.425 1.00 85.62 94 GLN A C 1
ATOM 716 O O . GLN A 1 94 ? 18.906 -19.771 -49.423 1.00 85.62 94 GLN A O 1
ATOM 721 N N . PRO A 1 95 ? 18.062 -21.846 -49.515 1.00 88.44 95 PRO A N 1
ATOM 722 C CA . PRO A 1 95 ? 16.698 -21.374 -49.776 1.00 88.44 95 PRO A CA 1
ATOM 723 C C . PRO A 1 95 ? 16.129 -20.457 -48.682 1.00 88.44 95 PRO A C 1
ATOM 725 O O . PRO A 1 95 ? 15.333 -19.566 -48.966 1.00 88.44 95 PRO A O 1
ATOM 728 N N . VAL A 1 96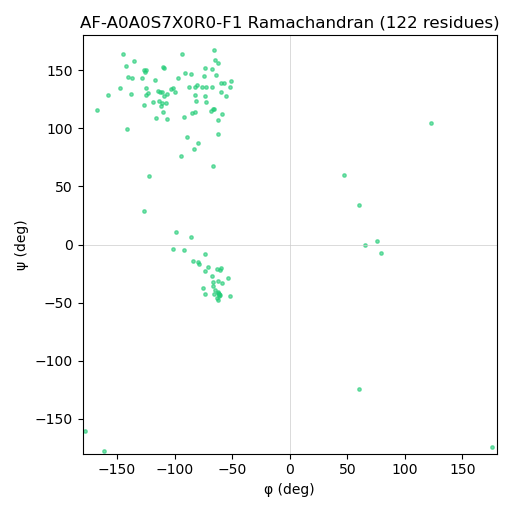 ? 16.532 -20.662 -47.423 1.00 82.44 96 VAL A N 1
ATOM 729 C CA . VAL A 1 96 ? 16.089 -19.832 -46.290 1.00 82.44 96 VAL A CA 1
ATOM 730 C C . VAL A 1 96 ? 16.803 -18.480 -46.305 1.00 82.44 96 VAL A C 1
ATOM 732 O O . VAL A 1 96 ? 16.187 -17.456 -46.024 1.00 82.44 96 VAL A O 1
ATOM 735 N N . VAL A 1 97 ? 18.083 -18.463 -46.677 1.00 82.25 97 VAL A N 1
ATOM 736 C CA . VAL A 1 97 ? 18.874 -17.232 -46.831 1.00 82.25 97 VAL A CA 1
ATOM 737 C C . VAL A 1 97 ? 18.336 -16.381 -47.982 1.00 82.25 97 VAL A C 1
ATOM 739 O O . VAL A 1 97 ? 18.166 -15.175 -47.817 1.00 82.25 97 VAL A O 1
ATOM 742 N N . ASP A 1 98 ? 17.981 -17.007 -49.106 1.00 85.00 98 ASP A N 1
ATOM 743 C CA . ASP A 1 98 ? 17.380 -16.324 -50.256 1.00 85.00 98 ASP A CA 1
ATOM 744 C C . ASP A 1 98 ? 16.027 -15.688 -49.889 1.00 85.00 98 ASP A C 1
ATOM 746 O O . ASP A 1 98 ? 15.752 -14.543 -50.252 1.00 85.00 98 ASP A O 1
ATOM 750 N N . TYR A 1 99 ? 15.200 -16.398 -49.109 1.00 83.19 99 TYR A N 1
ATOM 751 C CA . TYR A 1 99 ? 13.944 -15.862 -48.577 1.00 83.19 99 TYR A CA 1
ATOM 752 C C . TYR A 1 99 ? 14.181 -14.658 -47.654 1.00 83.19 99 TYR A C 1
ATOM 754 O O . TYR A 1 99 ? 13.549 -13.619 -47.824 1.00 83.19 99 TYR A O 1
ATOM 762 N N . ILE A 1 100 ? 15.124 -14.764 -46.715 1.00 83.56 100 ILE A N 1
ATOM 763 C CA . ILE A 1 100 ? 15.458 -13.680 -45.781 1.00 83.56 100 ILE A CA 1
ATOM 764 C C . ILE A 1 100 ? 15.962 -12.435 -46.524 1.00 83.56 100 ILE A C 1
ATOM 766 O O . ILE A 1 100 ? 15.539 -11.326 -46.202 1.00 83.56 100 ILE A O 1
ATOM 770 N N . ASN A 1 101 ? 16.818 -12.599 -47.535 1.00 82.56 101 ASN A N 1
ATOM 771 C CA . ASN A 1 101 ? 17.311 -11.485 -48.348 1.00 82.56 101 ASN A CA 1
ATOM 772 C C . ASN A 1 101 ? 16.177 -10.767 -49.084 1.00 82.56 101 ASN A C 1
ATOM 774 O O . ASN A 1 101 ? 16.111 -9.539 -49.065 1.00 82.56 101 ASN A O 1
ATOM 778 N N . LYS A 1 102 ? 15.233 -11.525 -49.646 1.00 83.31 102 LYS A N 1
ATOM 779 C CA . LYS A 1 102 ? 14.043 -10.960 -50.285 1.00 83.31 102 LYS A CA 1
ATOM 780 C C . LYS A 1 102 ? 13.178 -10.169 -49.295 1.00 83.31 102 LYS A C 1
ATOM 782 O O . LYS A 1 102 ? 12.739 -9.065 -49.610 1.00 83.31 102 LYS A O 1
ATOM 787 N N . GLU A 1 103 ? 12.953 -10.695 -48.093 1.00 78.75 103 GLU A N 1
ATOM 788 C CA . GLU A 1 103 ? 12.198 -9.986 -47.051 1.00 78.75 103 GLU A CA 1
ATOM 789 C C . GLU A 1 103 ? 12.904 -8.683 -46.629 1.00 78.75 103 GLU A C 1
ATOM 791 O O . GLU A 1 103 ? 12.259 -7.641 -46.519 1.00 78.75 103 GLU A O 1
ATOM 796 N N . ILE A 1 104 ? 14.236 -8.690 -46.492 1.00 76.94 104 ILE A N 1
ATOM 797 C CA . ILE A 1 104 ? 15.033 -7.484 -46.195 1.00 76.94 104 ILE A CA 1
ATOM 798 C C . ILE A 1 104 ? 14.880 -6.422 -47.295 1.00 76.94 104 ILE A C 1
ATOM 800 O O . ILE A 1 104 ? 14.696 -5.240 -46.987 1.00 76.94 104 ILE A O 1
ATOM 804 N N . GLU A 1 105 ? 14.925 -6.817 -48.568 1.00 74.56 105 GLU A N 1
ATOM 805 C CA . GLU A 1 105 ? 14.732 -5.909 -49.706 1.00 74.56 105 GLU A CA 1
ATOM 806 C C . GLU A 1 105 ? 13.325 -5.297 -49.707 1.00 74.56 105 GLU A C 1
ATOM 808 O O . GLU A 1 105 ? 13.167 -4.079 -49.830 1.00 74.56 105 GLU A O 1
ATOM 813 N N . THR A 1 106 ? 12.292 -6.120 -49.500 1.00 73.31 106 THR A N 1
ATOM 814 C CA . THR A 1 106 ? 10.900 -5.640 -49.465 1.00 73.31 106 THR A CA 1
ATOM 815 C C . THR A 1 106 ? 10.630 -4.703 -48.286 1.00 73.31 106 THR A C 1
ATOM 817 O O . THR A 1 106 ? 9.976 -3.671 -48.472 1.00 73.31 106 THR A O 1
ATOM 820 N N . ALA A 1 107 ? 11.189 -4.989 -47.108 1.00 66.19 107 ALA A N 1
ATOM 821 C CA . ALA A 1 107 ? 11.090 -4.132 -45.930 1.00 66.19 107 ALA A CA 1
ATOM 822 C C . ALA A 1 107 ? 11.826 -2.794 -46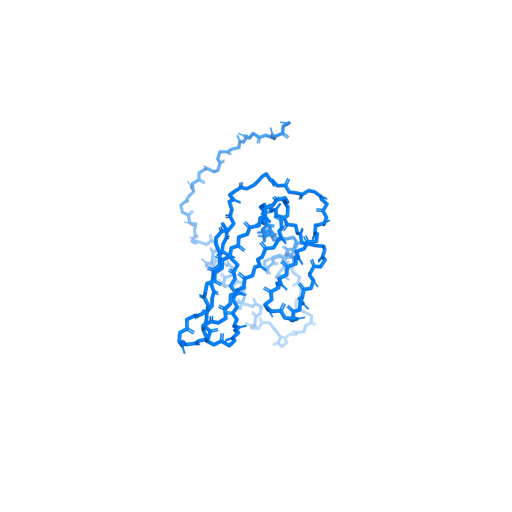.122 1.00 66.19 107 ALA A C 1
ATOM 824 O O . ALA A 1 107 ? 11.338 -1.755 -45.688 1.00 66.19 107 ALA A O 1
ATOM 825 N N . SER A 1 108 ? 12.958 -2.800 -46.833 1.00 60.16 108 SER A N 1
ATOM 826 C CA . SER A 1 108 ? 13.734 -1.590 -47.144 1.00 60.16 108 SER A CA 1
ATOM 827 C C . SER A 1 108 ? 13.077 -0.712 -48.219 1.00 60.16 108 SER A C 1
ATOM 829 O O . SER A 1 108 ? 13.336 0.487 -48.277 1.00 60.16 108 SER A O 1
ATOM 831 N N . SER A 1 109 ? 12.212 -1.290 -49.063 1.00 49.88 109 SER A N 1
ATOM 832 C CA . SER A 1 109 ? 11.450 -0.559 -50.089 1.00 49.88 109 SER A CA 1
ATOM 833 C C . SER A 1 109 ? 10.224 0.194 -49.545 1.00 49.88 109 SER A C 1
ATOM 835 O O . SER A 1 109 ? 9.732 1.111 -50.199 1.00 49.88 109 SER A O 1
ATOM 837 N N . HIS A 1 110 ? 9.759 -0.142 -48.335 1.00 46.22 110 HIS A N 1
ATOM 838 C CA . HIS A 1 110 ? 8.721 0.602 -47.621 1.00 46.22 110 HIS A CA 1
ATOM 839 C C . HIS A 1 110 ? 9.372 1.610 -46.670 1.00 46.22 110 HIS A C 1
ATOM 841 O O . HIS A 1 110 ? 9.416 1.418 -45.455 1.00 46.22 110 HIS A O 1
ATOM 847 N N . THR A 1 111 ? 9.877 2.718 -47.210 1.00 44.34 111 THR A N 1
ATOM 848 C CA . THR A 1 111 ? 10.182 3.886 -46.382 1.00 44.34 111 THR A CA 1
ATOM 849 C C . THR A 1 111 ? 8.885 4.395 -45.753 1.00 44.34 111 THR A C 1
ATOM 851 O O . THR A 1 111 ? 8.030 4.985 -46.411 1.00 44.34 111 THR A O 1
ATOM 854 N N . ALA A 1 112 ? 8.735 4.171 -44.446 1.00 42.41 112 ALA A N 1
ATOM 855 C CA . ALA A 1 112 ? 7.832 4.966 -43.625 1.00 42.41 112 ALA A CA 1
ATOM 856 C C . ALA A 1 112 ? 8.144 6.461 -43.858 1.00 42.41 112 ALA A C 1
ATOM 858 O O . ALA A 1 112 ? 9.321 6.809 -44.011 1.00 42.41 112 ALA A O 1
ATOM 859 N N . PRO A 1 113 ? 7.133 7.349 -43.924 1.00 37.44 113 PRO A N 1
ATOM 860 C CA . PRO A 1 113 ? 7.358 8.757 -44.223 1.00 37.44 113 PRO A CA 1
ATOM 861 C C . PRO A 1 113 ? 8.358 9.343 -43.226 1.00 37.44 113 PRO A C 1
ATOM 863 O O . PRO A 1 113 ? 8.209 9.198 -42.012 1.00 37.44 113 PRO A O 1
ATOM 866 N N . SER A 1 114 ? 9.399 9.986 -43.754 1.00 44.09 114 SER A N 1
ATOM 867 C CA . SER A 1 114 ? 10.445 10.638 -42.978 1.00 44.09 114 SER A CA 1
ATOM 868 C C . SER A 1 114 ? 9.843 11.772 -42.149 1.00 44.09 114 SER A C 1
ATOM 870 O O . SER A 1 114 ? 9.687 12.892 -42.637 1.00 44.09 114 SER A O 1
ATOM 872 N N . HIS A 1 115 ? 9.503 11.494 -40.894 1.00 35.44 115 HIS A N 1
ATOM 873 C CA . HIS A 1 115 ? 9.305 12.537 -39.902 1.00 35.44 115 HIS A CA 1
ATOM 874 C C . HIS A 1 115 ? 10.696 12.907 -39.366 1.00 35.44 115 HIS A C 1
ATOM 876 O O . HIS A 1 115 ? 11.354 12.048 -38.774 1.00 35.44 115 HIS A O 1
ATOM 882 N N . PRO A 1 116 ? 11.206 14.130 -39.591 1.00 36.34 116 PRO A N 1
ATOM 883 C CA . PRO A 1 116 ? 12.497 14.517 -39.046 1.00 36.34 116 PRO A CA 1
ATOM 884 C C . PRO A 1 116 ? 12.389 14.559 -37.518 1.00 36.34 116 PRO A C 1
ATOM 886 O O . PRO A 1 116 ? 11.617 15.339 -36.959 1.00 36.34 116 PRO A O 1
ATOM 889 N N . LEU A 1 117 ? 13.144 13.695 -36.838 1.00 38.59 117 LEU A N 1
ATOM 890 C CA . LEU A 1 117 ? 13.380 13.815 -35.405 1.00 38.59 117 LEU A CA 1
ATOM 891 C C . LEU A 1 117 ? 14.247 15.057 -35.199 1.00 38.59 117 LEU A C 1
ATOM 893 O O . LEU A 1 117 ? 15.380 15.119 -35.675 1.00 38.59 117 LEU A O 1
ATOM 897 N N . ALA A 1 118 ? 13.688 16.060 -34.525 1.00 35.22 118 ALA A N 1
ATOM 898 C CA . ALA A 1 118 ? 14.416 17.249 -34.123 1.00 35.22 118 ALA A CA 1
ATOM 899 C C . ALA A 1 118 ? 15.602 16.838 -33.236 1.00 35.22 118 ALA A C 1
ATOM 901 O O . ALA A 1 118 ? 15.437 16.343 -32.122 1.00 35.22 118 ALA A O 1
ATOM 902 N N . SER A 1 119 ? 16.809 17.025 -33.759 1.00 43.66 119 SER A N 1
ATOM 903 C CA . SER A 1 119 ? 18.049 16.912 -33.011 1.00 43.66 119 SER A CA 1
ATOM 904 C C . SER A 1 119 ? 18.197 18.113 -32.081 1.00 43.66 119 SER A C 1
ATOM 906 O O . SER A 1 119 ? 18.272 19.249 -32.550 1.00 43.66 119 SER A O 1
ATOM 908 N N . GLY A 1 120 ? 18.325 17.847 -30.785 1.00 41.41 120 GLY A N 1
ATOM 909 C CA . GLY A 1 120 ? 18.864 18.797 -29.818 1.00 41.41 120 GLY A CA 1
ATOM 910 C C . GLY A 1 120 ? 17.906 19.099 -28.679 1.00 41.41 120 GLY A C 1
ATOM 911 O O . GLY A 1 120 ? 16.972 19.867 -28.853 1.00 41.41 120 GLY A O 1
ATOM 912 N N . GLN A 1 121 ? 18.182 18.525 -27.509 1.00 34.72 121 GLN A N 1
ATOM 913 C CA . GLN A 1 121 ? 18.661 19.258 -26.331 1.00 34.72 121 GLN A CA 1
ATOM 914 C C . GLN A 1 121 ? 19.152 18.225 -25.307 1.00 34.72 121 GLN A C 1
ATOM 916 O O . GLN A 1 121 ? 18.400 17.365 -24.853 1.00 34.72 121 GLN A O 1
ATOM 921 N N . GLY A 1 122 ? 20.456 18.267 -25.023 1.00 34.62 122 GLY A N 1
ATOM 922 C CA . GLY A 1 122 ? 21.051 17.553 -23.900 1.00 34.62 122 GLY A CA 1
ATOM 923 C C . GLY A 1 122 ? 20.654 18.249 -22.603 1.00 34.62 122 GLY A C 1
ATOM 924 O O . GLY A 1 122 ? 20.672 19.475 -22.534 1.00 34.62 122 GLY A O 1
ATOM 925 N N . TRP A 1 123 ? 20.271 17.464 -21.604 1.00 33.94 123 TRP A N 1
ATOM 926 C CA . TRP A 1 123 ? 19.922 17.960 -20.280 1.00 33.94 123 TRP A CA 1
ATOM 927 C C . TRP A 1 123 ? 21.203 18.104 -19.452 1.00 33.94 123 TRP A C 1
ATOM 929 O O . TRP A 1 123 ? 21.868 17.107 -19.166 1.00 33.94 123 TRP A O 1
ATOM 939 N N . THR A 1 124 ? 21.561 19.346 -19.124 1.00 47.44 124 THR A N 1
ATOM 940 C CA . THR A 1 124 ? 22.320 19.691 -17.910 1.00 47.44 124 THR A CA 1
ATOM 941 C C . THR A 1 124 ? 21.368 19.818 -16.739 1.00 47.44 124 THR A C 1
ATOM 943 O O . THR A 1 124 ? 20.276 20.389 -16.975 1.00 47.44 124 THR A O 1
#

Sequence (124 aa):
MPVWGWADPGATVAVEFNEQRKTATVGADGRWQVTLDAMKALNTGQKMAVVCGDDSKTINDVVVGEVWFCSGQSNMTVTLGFLSQFPVMEKRYQPVVDYINKEIETASSHTAPSHPLASGQGWT

Secondary structure (DSSP, 8-state):
-EEEEE--TT-EEEEEETTEEEEEEPPTTSEEEEEPPP-PPPSS-EEEEEEETTEEEEEEEE--S---------S--S-HHHHTTSPPSSGGGHHHHHHHHHHHHHHHH---------------

Mean predicted aligned error: 16.39 Å

Nearest PDB structures (foldseek):
  6rzo-assembly1_B  TM=7.426E-01  e=4.237E-02  uncultured bacterium
  6rzo-assembly1_A  TM=7.432E-01  e=4.773E-02  uncultured bacterium
  6ne9-assembly1_A  TM=7.246E-01  e=1.238E-01  Bacteroides intestinalis
  4z29-assembly2_B  TM=4.488E-01  e=5.828E-01  Magnetospirillum gryphiswaldense
  8v2c-assembly1_C  TM=4.089E-01  e=5.491E-01  Mus musculus

Foldseek 3Di:
DKDKDFDDAQWKKWKDWDNDIWIWGQHPVRITMDDDDDDDWDPWWIWMWIDTPPDIDIDTGDTDDDDDDDPDDPPCPDDPVNVLVDDDPDPVCVVVSVVSVVVVVVVVVPPDPDDDDDDDDDDD

Radius of gyration: 28.3 Å; Cα contacts (8 Å, |Δi|>4): 150; chains: 1; bounding box: 48×47×68 Å

Solvent-accessible surface area (backbone atoms only — not comparable to full-atom values): 7979 Å² total; per-residue (Å²): 83,84,48,71,56,75,54,63,56,72,39,56,38,38,40,36,45,90,97,41,76,47,65,28,65,21,35,90,86,18,40,33,60,36,72,48,79,89,72,76,69,47,95,57,63,34,61,34,39,39,37,44,85,91,48,71,49,76,44,69,65,48,65,48,70,87,84,83,82,82,89,66,89,82,85,64,92,68,51,73,75,61,62,67,72,54,81,77,90,49,80,89,49,47,71,60,52,54,51,51,52,51,52,53,53,57,56,67,70,59,72,71,82,87,71,82,76,83,83,82,82,84,87,128

pLDDT: mean 81.28, std 19.73, range [33.94, 98.5]